Protein AF-A0A6C0ERZ0-F1 (afdb_monomer)

Solvent-accessible surface area (backbone atoms only — not comparable to full-atom values): 8582 Å² total; per-residue (Å²): 140,77,64,60,69,43,41,38,34,41,95,87,63,30,34,38,31,34,22,93,88,66,58,70,47,78,29,76,46,73,63,61,46,50,55,55,34,60,78,67,70,43,79,90,68,78,73,42,75,64,72,83,89,56,90,92,65,79,72,69,77,78,82,60,76,79,86,68,67,95,48,60,69,66,48,34,36,66,30,88,88,36,96,61,42,65,53,68,68,52,48,55,48,38,58,76,70,55,73,68,75,82,81,75,77,71,88,79,70,80,78,76,75,82,74,80,80,80,79,77,85,73,83,92,79,85,82,134

Nearest PDB structures (foldseek):
  4q0f-assembly1_C-2  TM=5.357E-01  e=1.072E-01  Thermotoga maritima MSB8
  4fk1-assembly1_B  TM=8.899E-01  e=5.602E-01  Bacillus anthracis str. 'Ames Ancestor'
  4io7-assembly1_A  TM=3.692E-01  e=3.119E+00  Adineta vaga

Foldseek 3Di:
DDAFAAWEADPLRWIWTAHPVGDIDIHNDVVVVVVVCVVVVHDDYDYHYDDPPDVPPPPPPPVDDPDDDPDPVVCLCCDPPHPNDPDDVVVVVCVVVPVDDDPDPDPPDPDDDDDDDPPPPDDPDDDD

Organism: NCBI:txid1070528

Mean predicted aligned error: 18.32 Å

Sequence (128 aa):
MACLDELNQQPNKTWVGTSKSGEKRTFETLGQYNEYTEALGCPPIRPAPFVPKNPGKNTIPTGFLEFKPRDAETQAKFDALSETWEGPEASEAAVKQGLFKEDSADPATREKKPQPIKESFTNLCSIQ

Structure (mmCIF, N/CA/C/O backbone):
data_AF-A0A6C0ERZ0-F1
#
_entry.id   AF-A0A6C0ERZ0-F1
#
loop_
_atom_site.group_PDB
_atom_site.id
_atom_site.type_symbol
_atom_site.label_atom_id
_atom_site.label_alt_id
_atom_site.label_comp_id
_atom_site.label_asym_id
_atom_site.label_entity_id
_atom_site.label_seq_id
_atom_site.pdbx_PDB_ins_code
_atom_site.Cartn_x
_atom_site.Cartn_y
_atom_site.Cartn_z
_atom_site.occupancy
_atom_site.B_iso_or_equiv
_atom_site.auth_seq_id
_atom_site.auth_comp_id
_atom_site.auth_asym_id
_atom_site.auth_atom_id
_atom_site.pdbx_PDB_model_num
ATOM 1 N N . MET A 1 1 ? 30.451 -2.365 -10.865 1.00 68.94 1 MET A N 1
ATOM 2 C CA . MET A 1 1 ? 29.123 -2.642 -11.448 1.00 68.94 1 MET A CA 1
ATOM 3 C C . MET A 1 1 ? 28.544 -3.786 -10.649 1.00 68.94 1 MET A C 1
ATOM 5 O O . MET A 1 1 ? 29.157 -4.844 -10.639 1.00 68.94 1 MET A O 1
ATOM 9 N N . ALA A 1 2 ? 27.483 -3.535 -9.890 1.00 83.31 2 ALA A N 1
ATOM 10 C CA . ALA A 1 2 ? 26.882 -4.528 -9.007 1.00 83.31 2 ALA A CA 1
ATOM 11 C C . ALA A 1 2 ? 25.551 -5.019 -9.581 1.00 83.31 2 ALA A C 1
ATOM 13 O O . ALA A 1 2 ? 24.845 -4.263 -10.247 1.00 83.31 2 ALA A O 1
ATOM 14 N N . CYS A 1 3 ? 25.191 -6.269 -9.284 1.00 89.25 3 CYS A N 1
ATOM 15 C CA . CYS A 1 3 ? 23.823 -6.710 -9.508 1.00 89.25 3 CYS A CA 1
ATOM 16 C C . CYS A 1 3 ? 22.871 -5.846 -8.682 1.00 89.25 3 CYS A C 1
ATOM 18 O O . CYS A 1 3 ? 23.142 -5.505 -7.529 1.00 89.25 3 CYS A O 1
ATOM 20 N N . LEU A 1 4 ? 21.762 -5.479 -9.308 1.00 91.75 4 LEU A N 1
ATOM 21 C CA . LEU A 1 4 ? 20.669 -4.796 -8.640 1.00 91.75 4 LEU A CA 1
ATOM 22 C C . LEU A 1 4 ? 19.818 -5.854 -7.931 1.00 91.75 4 LEU A C 1
ATOM 24 O O . LEU A 1 4 ? 19.755 -7.000 -8.375 1.00 91.75 4 LEU A O 1
ATOM 28 N N . ASP A 1 5 ? 19.170 -5.471 -6.840 1.00 90.94 5 ASP A N 1
ATOM 29 C CA . ASP A 1 5 ? 18.261 -6.337 -6.083 1.00 90.94 5 ASP A CA 1
ATOM 30 C C . ASP A 1 5 ? 16.809 -5.853 -6.205 1.00 90.94 5 ASP A C 1
ATOM 32 O O . ASP A 1 5 ? 15.877 -6.656 -6.196 1.00 90.94 5 ASP A O 1
ATOM 36 N N . GLU A 1 6 ? 16.614 -4.547 -6.397 1.00 92.25 6 GLU A N 1
ATOM 37 C CA . GLU A 1 6 ? 15.305 -3.922 -6.568 1.00 92.25 6 GLU A CA 1
ATOM 38 C C . GLU A 1 6 ? 15.271 -3.072 -7.833 1.00 92.25 6 GLU A C 1
ATOM 40 O O . GLU A 1 6 ? 16.257 -2.412 -8.165 1.00 92.25 6 GLU A O 1
ATOM 45 N N . LEU A 1 7 ? 14.121 -3.049 -8.510 1.00 93.94 7 LEU A N 1
ATOM 46 C CA . LEU A 1 7 ? 13.875 -2.216 -9.683 1.00 93.94 7 LEU A CA 1
ATOM 47 C C . LEU A 1 7 ? 12.491 -1.568 -9.573 1.00 93.94 7 LEU A C 1
ATOM 49 O O . LEU A 1 7 ? 11.473 -2.234 -9.755 1.00 93.94 7 LEU A O 1
ATOM 53 N N . ASN A 1 8 ? 12.463 -0.266 -9.293 1.00 93.75 8 ASN A N 1
ATOM 54 C CA . ASN A 1 8 ? 11.238 0.496 -9.051 1.00 93.75 8 ASN A CA 1
ATOM 55 C C . ASN A 1 8 ? 11.029 1.548 -10.142 1.00 93.75 8 ASN A C 1
ATOM 57 O O . ASN A 1 8 ? 11.952 2.293 -10.474 1.00 93.75 8 ASN A O 1
ATOM 61 N N . GLN A 1 9 ? 9.817 1.651 -10.681 1.00 94.12 9 GLN A N 1
ATOM 62 C CA . GLN A 1 9 ? 9.476 2.714 -11.620 1.00 94.12 9 GLN A CA 1
ATOM 63 C C . GLN A 1 9 ? 9.122 4.005 -10.873 1.00 94.12 9 GLN A C 1
ATOM 65 O O . GLN A 1 9 ? 8.358 4.011 -9.907 1.00 94.12 9 GLN A O 1
ATOM 70 N N . GLN A 1 10 ? 9.661 5.119 -11.349 1.00 91.81 10 GLN A N 1
ATOM 71 C CA . GLN A 1 10 ? 9.351 6.460 -10.877 1.00 91.81 10 GLN A CA 1
ATOM 72 C C . GLN A 1 10 ? 8.107 7.045 -11.576 1.00 91.81 10 GLN A C 1
ATOM 74 O O . GLN A 1 10 ? 7.729 6.594 -12.661 1.00 91.81 10 GLN A O 1
ATOM 79 N N . PRO A 1 11 ? 7.503 8.119 -11.025 1.00 88.94 11 PRO A N 1
ATOM 80 C CA . PRO A 1 11 ? 6.366 8.805 -11.650 1.00 88.94 11 PRO A CA 1
ATOM 81 C C . PRO A 1 11 ? 6.630 9.288 -13.086 1.00 88.94 11 PRO A C 1
ATOM 83 O O . PRO A 1 11 ? 5.718 9.351 -13.905 1.00 88.94 11 PRO A O 1
ATOM 86 N N . ASN A 1 12 ? 7.887 9.602 -13.413 1.00 91.38 12 ASN A N 1
ATOM 87 C CA . ASN A 1 12 ? 8.333 10.031 -14.743 1.00 91.38 12 ASN A CA 1
ATOM 88 C C . ASN A 1 12 ? 8.570 8.860 -15.723 1.00 91.38 12 ASN A C 1
ATOM 90 O O . ASN A 1 12 ? 9.160 9.068 -16.780 1.00 91.38 12 ASN A O 1
ATOM 94 N N . LYS A 1 13 ? 8.139 7.639 -15.372 1.00 88.38 13 LYS A N 1
ATOM 95 C CA . LYS A 1 13 ? 8.311 6.384 -16.128 1.00 88.38 13 LYS A CA 1
ATOM 96 C C . LYS A 1 13 ? 9.744 5.853 -16.231 1.00 88.38 13 LYS A C 1
ATOM 98 O O . LYS A 1 13 ? 9.924 4.791 -16.822 1.00 88.38 13 LYS A O 1
ATOM 103 N N . THR A 1 14 ? 10.727 6.522 -15.630 1.00 94.69 14 THR A N 1
ATOM 104 C CA . THR A 1 14 ? 12.091 5.984 -15.519 1.00 94.69 14 THR A CA 1
ATOM 105 C C . THR A 1 14 ? 12.151 4.872 -14.478 1.00 94.69 14 THR A C 1
ATOM 107 O O . THR A 1 14 ? 11.335 4.818 -13.558 1.00 94.69 14 THR A O 1
ATOM 110 N N . TRP A 1 15 ? 13.123 3.983 -14.612 1.00 93.75 15 TRP A N 1
ATOM 111 C CA . TRP A 1 15 ? 13.349 2.862 -13.713 1.00 93.75 15 TRP A CA 1
ATOM 112 C C . TRP A 1 15 ? 14.574 3.118 -12.849 1.00 93.75 15 TRP A C 1
ATOM 114 O O . TRP A 1 15 ? 15.611 3.543 -13.347 1.00 93.75 15 TRP A O 1
ATOM 124 N N . VAL A 1 16 ? 14.470 2.845 -11.553 1.00 95.31 16 VAL A N 1
ATOM 125 C CA . VAL A 1 16 ? 15.574 2.968 -10.601 1.00 95.31 16 VAL A CA 1
ATOM 126 C C . VAL A 1 16 ? 15.887 1.604 -10.031 1.00 95.31 16 VAL A C 1
ATOM 128 O O . VAL A 1 16 ? 15.085 1.020 -9.303 1.00 95.31 16 VAL A O 1
ATOM 131 N N . GLY A 1 17 ? 17.074 1.123 -10.365 1.00 93.44 17 GLY A N 1
ATOM 132 C CA . GLY A 1 17 ? 17.690 -0.030 -9.750 1.00 93.44 17 GLY A CA 1
ATOM 133 C C . GLY A 1 17 ? 18.383 0.346 -8.448 1.00 93.44 17 GLY A C 1
ATOM 134 O O . GLY A 1 17 ? 19.094 1.351 -8.421 1.00 93.44 17 GLY A O 1
ATOM 135 N N . THR A 1 18 ? 18.242 -0.469 -7.406 1.00 93.56 18 THR A N 1
ATOM 136 C CA . THR A 1 18 ? 19.043 -0.362 -6.175 1.00 93.56 18 THR A CA 1
ATOM 137 C C . THR A 1 18 ? 19.708 -1.701 -5.878 1.00 93.56 18 THR A C 1
ATOM 139 O O . THR A 1 18 ? 19.075 -2.750 -5.987 1.00 93.56 18 THR A O 1
ATOM 142 N N . SER A 1 19 ? 20.991 -1.670 -5.530 1.00 92.00 19 SER A N 1
ATOM 143 C CA . SER A 1 19 ? 21.758 -2.839 -5.074 1.00 92.00 19 SER A CA 1
ATOM 144 C C . SER A 1 19 ? 21.805 -2.924 -3.546 1.00 92.00 19 SER A C 1
ATOM 146 O O . SER A 1 19 ? 21.638 -1.915 -2.857 1.00 92.00 19 SER A O 1
ATOM 148 N N . LYS A 1 20 ? 22.131 -4.101 -3.002 1.00 87.38 20 LYS A N 1
ATOM 149 C CA . LYS A 1 20 ? 22.409 -4.319 -1.567 1.00 87.38 20 LYS A CA 1
ATOM 150 C C . LYS A 1 20 ? 23.449 -3.374 -0.964 1.00 87.38 20 LYS A C 1
ATOM 152 O O . LYS A 1 20 ? 23.373 -3.072 0.222 1.00 87.38 20 LYS A O 1
ATOM 157 N N . SER A 1 21 ? 24.422 -2.918 -1.752 1.00 87.12 21 SER A N 1
ATOM 158 C CA . SER A 1 21 ? 25.441 -1.958 -1.307 1.00 87.12 21 SER A CA 1
ATOM 159 C C . SER A 1 21 ? 24.948 -0.507 -1.312 1.00 87.12 21 SER A C 1
ATOM 161 O O . SER A 1 21 ? 25.674 0.386 -0.880 1.00 87.12 21 SER A O 1
ATOM 163 N N . GLY A 1 22 ? 23.732 -0.258 -1.803 1.00 87.2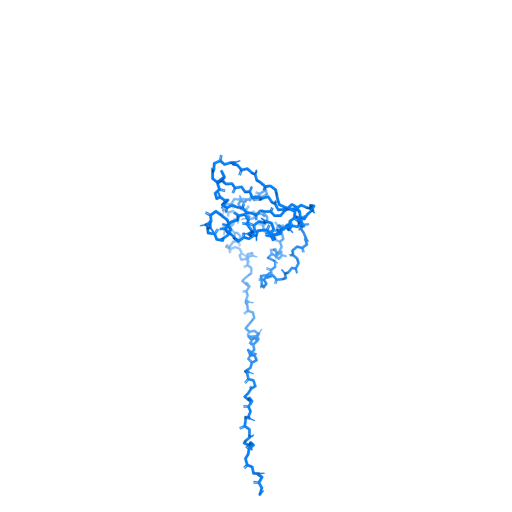5 22 GLY A N 1
ATOM 164 C CA . GLY A 1 22 ? 23.149 1.073 -1.932 1.00 87.25 22 GLY A CA 1
ATOM 165 C C . GLY A 1 22 ? 23.512 1.804 -3.229 1.00 87.25 22 GLY A C 1
ATOM 166 O O . GLY A 1 22 ? 23.094 2.950 -3.395 1.00 87.25 22 GLY A O 1
ATOM 167 N N . GLU A 1 23 ? 24.240 1.179 -4.169 1.00 89.31 23 GLU A N 1
ATOM 168 C CA . GLU A 1 23 ? 24.445 1.750 -5.513 1.00 89.31 23 GLU A CA 1
ATOM 169 C C . GLU A 1 23 ? 23.088 1.829 -6.223 1.00 89.31 23 GLU A C 1
ATOM 171 O O . GLU A 1 23 ? 22.372 0.825 -6.316 1.00 89.31 23 GLU A O 1
ATOM 176 N N . LYS A 1 24 ? 22.747 3.025 -6.715 1.00 92.88 24 LYS A N 1
ATOM 177 C CA . LYS A 1 24 ? 21.523 3.296 -7.471 1.00 92.88 24 LYS A CA 1
ATOM 178 C C . LYS A 1 24 ? 21.856 3.552 -8.931 1.00 92.88 24 LYS A C 1
ATOM 180 O O . LYS A 1 24 ? 22.805 4.277 -9.229 1.00 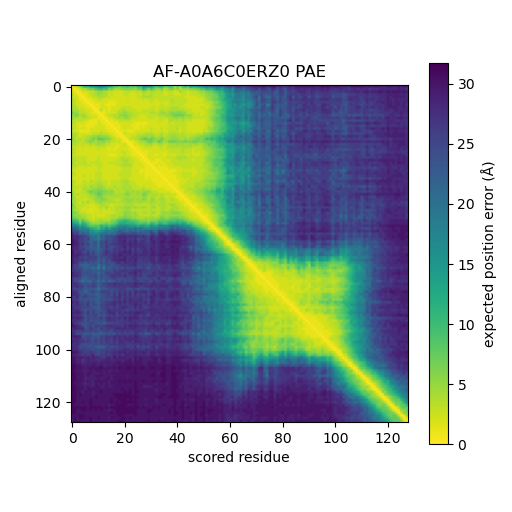92.88 24 LYS A O 1
ATOM 185 N N . ARG A 1 25 ? 21.048 3.008 -9.838 1.00 91.31 25 ARG A N 1
ATOM 186 C CA . ARG A 1 25 ? 21.156 3.261 -11.281 1.00 91.31 25 ARG A CA 1
ATOM 187 C C . ARG A 1 25 ? 19.802 3.573 -11.881 1.00 91.31 25 ARG A C 1
ATOM 189 O O . ARG A 1 25 ? 18.809 2.952 -11.524 1.00 91.31 25 ARG A O 1
ATOM 196 N N . THR A 1 26 ? 19.778 4.532 -12.792 1.00 93.75 26 THR A N 1
ATOM 197 C CA . THR A 1 26 ? 18.575 4.952 -13.507 1.00 93.75 26 THR A CA 1
ATOM 198 C C . THR A 1 26 ? 18.603 4.420 -14.930 1.00 93.75 26 THR A C 1
ATOM 200 O O . THR A 1 26 ? 19.617 4.557 -15.610 1.00 93.75 26 THR A O 1
ATOM 203 N N . PHE A 1 27 ? 17.481 3.877 -15.385 1.00 94.00 27 PHE A N 1
ATOM 204 C CA . PHE A 1 27 ? 17.264 3.413 -16.750 1.00 94.00 27 PHE A CA 1
ATOM 205 C C . PHE A 1 27 ? 16.032 4.118 -17.316 1.00 94.00 27 PHE A C 1
ATOM 207 O O . PHE A 1 27 ? 15.021 4.273 -16.628 1.00 94.00 27 PHE A O 1
ATOM 214 N N . GLU A 1 28 ? 16.089 4.553 -18.568 1.00 93.62 28 GLU A N 1
ATOM 215 C CA . GLU A 1 28 ? 14.951 5.207 -19.223 1.00 93.62 28 GLU A CA 1
ATOM 216 C C . GLU A 1 28 ? 13.882 4.188 -19.617 1.00 93.62 28 GLU A C 1
ATOM 218 O O . GLU A 1 28 ? 12.685 4.464 -19.556 1.00 93.62 28 GLU A O 1
ATOM 223 N N . THR A 1 29 ? 14.317 2.984 -19.991 1.00 92.94 29 THR A N 1
ATOM 224 C CA . THR A 1 29 ? 13.447 1.893 -20.429 1.00 92.94 29 THR A CA 1
ATOM 225 C C . THR A 1 29 ? 13.819 0.585 -19.741 1.00 92.94 29 THR A C 1
ATOM 227 O O . THR A 1 29 ? 14.938 0.405 -19.262 1.00 92.94 29 THR A O 1
ATOM 230 N N . LEU A 1 30 ? 12.879 -0.363 -19.725 1.00 90.56 30 LEU A N 1
ATOM 231 C CA . LEU A 1 30 ? 13.133 -1.710 -19.213 1.00 90.56 30 LEU A CA 1
ATOM 232 C C . LEU A 1 30 ? 14.174 -2.463 -20.068 1.00 90.56 30 LEU A C 1
ATOM 234 O O . LEU A 1 30 ? 14.905 -3.294 -19.544 1.00 90.56 30 LEU A O 1
ATOM 238 N N . GLY A 1 31 ? 14.279 -2.139 -21.364 1.00 91.56 31 GLY A N 1
ATOM 239 C CA . GLY A 1 31 ? 15.274 -2.727 -22.267 1.00 91.56 31 GLY A CA 1
ATOM 240 C C . GLY A 1 31 ? 16.709 -2.425 -21.832 1.00 91.56 31 GLY A C 1
ATOM 241 O O . GLY A 1 31 ? 17.505 -3.345 -21.697 1.00 91.56 31 GLY A O 1
ATOM 242 N N . GLN A 1 32 ? 16.997 -1.166 -21.483 1.00 92.62 32 GLN A N 1
ATOM 243 C CA . GLN A 1 32 ? 18.315 -0.761 -20.969 1.00 92.62 32 GLN A CA 1
ATOM 244 C C . GLN A 1 32 ? 18.690 -1.495 -19.669 1.00 92.62 32 GLN A C 1
ATOM 246 O O . GLN A 1 32 ? 19.856 -1.807 -19.438 1.00 92.62 32 GLN A O 1
ATOM 251 N N . TYR A 1 33 ? 17.705 -1.779 -18.810 1.00 91.25 33 TYR A N 1
ATOM 252 C CA . TYR A 1 33 ? 17.925 -2.587 -17.610 1.00 91.25 33 TYR A CA 1
ATOM 253 C C . TYR A 1 33 ? 18.245 -4.049 -17.956 1.00 91.25 33 TYR A C 1
ATOM 255 O O . TYR A 1 33 ? 19.159 -4.618 -17.363 1.00 91.25 33 TYR A O 1
ATOM 263 N N . ASN A 1 34 ? 17.530 -4.643 -18.916 1.00 91.88 34 ASN A N 1
ATOM 264 C CA . ASN A 1 34 ? 17.756 -6.029 -19.332 1.00 91.88 34 ASN A CA 1
ATOM 265 C C . ASN A 1 34 ? 19.150 -6.221 -19.944 1.00 91.88 34 ASN A C 1
ATOM 267 O O . ASN A 1 34 ? 19.845 -7.165 -19.587 1.00 91.88 34 ASN A O 1
ATOM 271 N N . GLU A 1 35 ? 19.594 -5.297 -20.798 1.00 92.75 35 GLU A N 1
ATOM 272 C CA . GLU A 1 35 ? 20.952 -5.318 -21.360 1.00 92.75 35 GLU A CA 1
ATOM 273 C C . GLU A 1 35 ? 22.018 -5.230 -20.256 1.00 92.75 35 GLU A C 1
ATOM 275 O O . GLU A 1 35 ? 23.022 -5.943 -20.278 1.00 92.75 35 GLU A O 1
ATOM 280 N N . TYR A 1 36 ? 21.784 -4.380 -19.250 1.00 90.81 36 TYR A N 1
ATOM 281 C CA . TYR A 1 36 ? 22.681 -4.226 -18.107 1.00 90.81 36 TYR A CA 1
ATOM 282 C C . TYR A 1 36 ? 22.781 -5.500 -17.257 1.00 90.81 36 TYR A C 1
ATOM 284 O O . TYR A 1 36 ? 23.877 -5.870 -16.831 1.00 90.81 36 TYR A O 1
ATOM 292 N N . THR A 1 37 ? 21.659 -6.172 -16.988 1.00 90.75 37 THR A N 1
ATOM 293 C CA . THR A 1 37 ? 21.658 -7.402 -16.184 1.00 90.75 37 THR A CA 1
ATOM 294 C C . TH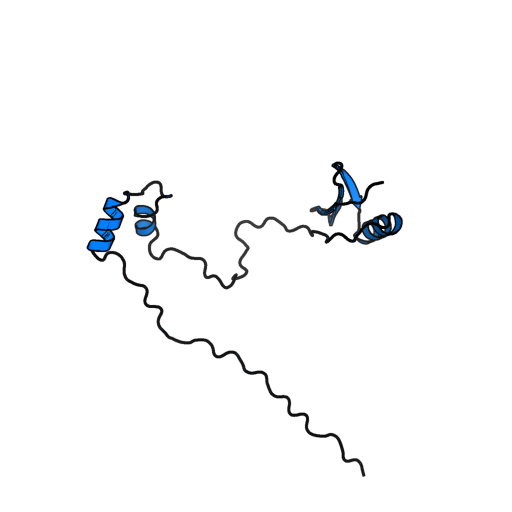R A 1 37 ? 22.197 -8.601 -16.947 1.00 90.75 37 THR A C 1
ATOM 296 O O . THR A 1 37 ? 22.914 -9.404 -16.346 1.00 90.75 37 THR A O 1
ATOM 299 N N . GLU A 1 38 ? 21.931 -8.691 -18.251 1.00 90.69 38 GLU A N 1
ATOM 300 C CA . GLU A 1 38 ? 22.481 -9.722 -19.133 1.00 90.69 38 GLU A CA 1
ATOM 301 C C . GLU A 1 38 ? 24.007 -9.611 -19.234 1.00 90.69 38 GLU A C 1
ATOM 303 O O . GLU A 1 38 ? 24.709 -10.601 -19.031 1.00 90.69 38 GLU A O 1
ATOM 308 N N . ALA A 1 39 ? 24.538 -8.396 -19.420 1.00 90.62 39 ALA A N 1
ATOM 309 C CA . ALA A 1 39 ? 25.981 -8.155 -19.471 1.00 90.62 39 ALA A CA 1
ATOM 310 C C . ALA A 1 39 ? 26.717 -8.544 -18.174 1.00 90.62 39 ALA A C 1
ATOM 312 O O . ALA A 1 39 ? 27.903 -8.875 -18.206 1.00 90.62 39 ALA A O 1
ATOM 313 N N . LEU A 1 40 ? 26.030 -8.499 -17.030 1.00 90.00 40 LEU A N 1
ATOM 314 C CA . LEU A 1 40 ? 26.584 -8.864 -15.724 1.00 90.00 40 LEU A CA 1
ATOM 315 C C . LEU A 1 40 ? 26.269 -10.308 -15.305 1.00 90.00 40 LEU A C 1
ATOM 317 O O . LEU A 1 40 ? 26.791 -10.760 -14.285 1.00 90.00 40 LEU A O 1
ATOM 321 N N . GLY A 1 41 ? 25.422 -11.027 -16.050 1.00 90.56 41 GLY A N 1
ATOM 322 C CA . GLY A 1 41 ? 24.953 -12.365 -15.677 1.00 90.56 41 GLY A CA 1
ATOM 323 C C . GLY A 1 41 ? 24.128 -12.384 -14.384 1.00 90.56 41 GLY A C 1
ATOM 324 O O . GLY A 1 41 ? 24.156 -13.367 -13.642 1.00 90.56 41 GLY A O 1
ATOM 325 N N . CYS A 1 42 ? 23.433 -11.289 -14.073 1.00 88.44 42 CYS A N 1
ATOM 326 C CA . CYS A 1 42 ? 22.648 -11.165 -12.847 1.00 88.44 42 CYS A CA 1
ATOM 327 C C . CYS A 1 42 ? 21.296 -11.891 -12.962 1.00 88.44 42 CYS A C 1
ATOM 329 O O . CYS A 1 42 ? 20.724 -11.969 -14.052 1.00 88.44 42 CYS A O 1
ATOM 331 N N . PRO A 1 43 ? 20.732 -12.384 -11.844 1.00 86.69 43 PRO A N 1
ATOM 332 C CA . PRO A 1 43 ? 19.398 -12.969 -11.854 1.00 86.69 43 PRO A CA 1
ATOM 333 C C . PRO A 1 43 ? 18.335 -11.922 -12.238 1.00 86.69 43 PRO A C 1
ATOM 335 O O . PRO A 1 43 ? 18.472 -10.746 -11.884 1.00 86.69 43 PRO A O 1
ATOM 338 N N . PRO A 1 44 ? 17.250 -12.331 -12.922 1.00 85.56 44 PRO A N 1
ATOM 339 C CA . PRO A 1 44 ? 16.170 -11.420 -13.271 1.00 85.56 44 PRO A CA 1
ATOM 340 C C . PRO A 1 44 ? 15.434 -10.947 -12.012 1.00 85.56 44 PRO A C 1
ATOM 342 O O . PRO A 1 44 ? 15.044 -11.749 -11.160 1.00 85.56 44 PRO A O 1
ATOM 345 N N . ILE A 1 45 ? 15.201 -9.638 -11.912 1.00 89.38 45 ILE A N 1
ATOM 346 C CA . ILE A 1 45 ? 14.406 -9.024 -10.842 1.00 89.38 45 ILE A CA 1
ATOM 347 C C . ILE A 1 45 ? 12.995 -8.788 -11.370 1.00 89.38 45 ILE A C 1
ATOM 349 O O . ILE A 1 45 ? 12.801 -8.459 -12.540 1.00 89.38 45 ILE A O 1
ATOM 353 N N . ARG A 1 46 ? 11.990 -8.917 -10.501 1.00 87.56 46 ARG A N 1
ATOM 354 C CA . ARG A 1 46 ? 10.623 -8.517 -10.843 1.00 87.56 46 ARG A CA 1
ATOM 355 C C . ARG A 1 46 ? 10.508 -6.986 -10.791 1.00 87.56 46 ARG A C 1
ATOM 357 O O . ARG A 1 46 ? 10.651 -6.437 -9.699 1.00 87.56 46 ARG A O 1
ATOM 364 N N . PRO A 1 47 ? 10.247 -6.295 -11.917 1.00 90.38 47 PRO A N 1
ATOM 365 C CA . PRO A 1 47 ? 10.059 -4.849 -11.915 1.00 90.38 47 PRO A CA 1
ATOM 366 C C . PRO A 1 47 ? 8.810 -4.464 -11.115 1.00 90.38 47 PRO A C 1
ATOM 368 O O . PRO A 1 47 ? 7.742 -5.050 -11.307 1.00 90.38 47 PRO A O 1
ATOM 371 N N . ALA A 1 48 ? 8.927 -3.451 -10.260 1.00 90.50 48 ALA A N 1
ATOM 372 C CA . ALA A 1 48 ? 7.805 -2.857 -9.545 1.00 90.50 48 ALA A CA 1
ATOM 373 C C . ALA A 1 48 ? 7.332 -1.592 -10.289 1.00 90.50 48 ALA A C 1
ATOM 375 O O . ALA A 1 48 ? 8.019 -0.564 -10.250 1.00 90.50 48 ALA A O 1
ATOM 376 N N . PRO A 1 49 ? 6.195 -1.644 -11.010 1.00 87.88 49 PRO A N 1
ATOM 377 C CA . PRO A 1 49 ? 5.668 -0.482 -11.713 1.00 87.88 49 PRO A CA 1
ATOM 378 C C . PRO A 1 49 ? 5.195 0.587 -10.728 1.00 87.88 49 PRO A C 1
ATOM 380 O O . PRO A 1 49 ? 4.836 0.300 -9.583 1.00 87.88 49 PRO A O 1
ATOM 383 N N . PHE A 1 50 ? 5.153 1.832 -11.194 1.00 87.94 50 PHE A N 1
ATOM 384 C CA . PHE A 1 50 ? 4.690 2.935 -10.372 1.00 87.94 50 PHE A CA 1
ATOM 385 C C . PHE A 1 50 ? 3.179 2.806 -10.186 1.00 87.94 50 PHE A C 1
ATOM 387 O O . PHE A 1 50 ? 2.417 2.872 -11.153 1.00 87.94 50 PHE A O 1
ATOM 394 N N . VAL A 1 51 ? 2.743 2.656 -8.938 1.00 81.50 51 VAL A N 1
ATOM 395 C CA . VAL A 1 51 ? 1.326 2.685 -8.577 1.00 81.50 51 VAL A CA 1
ATOM 396 C C . VAL A 1 51 ? 1.040 4.032 -7.914 1.00 81.50 51 VAL A C 1
ATOM 398 O O . VAL A 1 51 ? 1.597 4.309 -6.848 1.00 81.50 51 VAL A O 1
ATOM 401 N N . PRO A 1 52 ? 0.193 4.894 -8.508 1.00 76.94 52 PRO A N 1
ATOM 402 C CA . PRO A 1 52 ? -0.177 6.146 -7.868 1.00 76.94 52 PRO A CA 1
ATOM 403 C C . PRO A 1 52 ? -0.885 5.850 -6.543 1.00 76.94 52 PRO A C 1
ATOM 405 O O . PRO A 1 52 ? -1.810 5.037 -6.479 1.00 76.94 52 PRO A O 1
ATOM 408 N N . LYS A 1 53 ? -0.459 6.524 -5.471 1.00 71.69 53 LYS A N 1
ATOM 409 C CA . LYS A 1 53 ? -1.117 6.432 -4.166 1.00 71.69 53 LYS A CA 1
ATOM 410 C C . LYS A 1 53 ? -2.508 7.060 -4.284 1.00 71.69 53 LYS A C 1
ATOM 412 O O . LYS A 1 53 ? -2.635 8.279 -4.284 1.00 71.69 53 LYS A O 1
ATOM 417 N N . ASN A 1 54 ? -3.536 6.222 -4.372 1.00 67.06 54 ASN A N 1
ATOM 418 C CA . ASN A 1 54 ? -4.938 6.628 -4.420 1.00 67.06 54 ASN A CA 1
ATOM 419 C C . ASN A 1 54 ? -5.618 6.336 -3.069 1.00 67.06 54 ASN A C 1
ATOM 421 O O . ASN A 1 54 ? -6.300 5.314 -2.943 1.00 67.06 54 ASN A O 1
ATOM 425 N N . PRO A 1 55 ? -5.443 7.184 -2.036 1.00 55.22 55 PRO A N 1
ATOM 426 C CA . PRO A 1 55 ? -6.189 7.015 -0.795 1.00 55.22 55 PRO A CA 1
ATOM 427 C C . PRO A 1 55 ? -7.693 7.138 -1.103 1.00 55.22 55 PRO A C 1
ATOM 429 O O . PRO A 1 55 ? -8.139 8.152 -1.631 1.00 55.22 55 PRO A O 1
ATOM 432 N N . GLY A 1 56 ? -8.462 6.077 -0.840 1.00 56.09 56 GLY A N 1
ATOM 433 C CA . GLY A 1 56 ? -9.928 6.068 -0.973 1.00 56.09 56 GLY A CA 1
ATOM 434 C C . GLY A 1 56 ? -10.515 5.654 -2.331 1.00 56.09 56 GLY A C 1
ATOM 435 O O . GLY A 1 56 ? -11.732 5.679 -2.475 1.00 56.09 56 GLY A O 1
ATOM 436 N N . LYS A 1 57 ? -9.707 5.253 -3.327 1.00 54.00 57 LYS A N 1
ATOM 437 C CA . LYS A 1 57 ? -10.216 4.743 -4.627 1.00 54.00 57 LYS A CA 1
ATOM 438 C C . LYS A 1 57 ? -9.866 3.283 -4.929 1.00 54.00 57 LYS A C 1
ATOM 440 O O . LYS A 1 57 ? -10.064 2.839 -6.059 1.00 54.00 57 LYS A O 1
ATOM 445 N N . ASN A 1 58 ? -9.415 2.516 -3.936 1.00 53.22 58 ASN A N 1
ATOM 446 C CA . ASN A 1 58 ? -9.397 1.052 -4.018 1.00 53.22 58 ASN A CA 1
ATOM 447 C C . ASN A 1 58 ? -10.839 0.533 -3.920 1.00 53.22 58 ASN A C 1
ATOM 449 O O . ASN A 1 58 ? -11.249 -0.034 -2.922 1.00 53.22 58 ASN A O 1
ATOM 453 N N . THR A 1 59 ? -11.613 0.796 -4.969 1.00 52.56 59 THR A N 1
ATOM 454 C CA . THR A 1 59 ? -13.007 0.377 -5.152 1.00 52.56 59 THR A CA 1
ATOM 455 C C . THR A 1 59 ? -13.101 -0.975 -5.844 1.00 52.56 59 THR A C 1
ATOM 457 O O . THR A 1 59 ? -14.191 -1.367 -6.242 1.00 52.56 59 THR A O 1
ATOM 460 N N . ILE A 1 60 ? -11.982 -1.696 -6.012 1.00 56.47 60 ILE A N 1
ATOM 461 C CA . ILE A 1 60 ? -12.049 -3.106 -6.390 1.00 56.47 60 ILE A CA 1
ATOM 462 C C . ILE A 1 60 ? -12.784 -3.778 -5.229 1.00 56.47 60 ILE A C 1
ATOM 464 O O . ILE A 1 60 ? -12.212 -3.812 -4.137 1.00 56.47 60 ILE A O 1
ATOM 468 N N . PRO A 1 61 ? -14.026 -4.268 -5.409 1.00 56.28 61 PRO A N 1
ATOM 469 C CA . PRO A 1 61 ? -14.674 -5.029 -4.361 1.00 56.28 61 PRO A CA 1
ATOM 470 C C . PRO A 1 61 ? -13.777 -6.238 -4.127 1.00 56.28 61 PRO A C 1
ATOM 472 O O . PRO A 1 61 ? -13.664 -7.116 -4.979 1.00 56.28 61 PRO A O 1
ATOM 475 N N . THR A 1 62 ? -13.081 -6.271 -2.996 1.00 58.59 62 THR A N 1
ATOM 476 C CA . THR A 1 62 ? -12.110 -7.321 -2.657 1.00 58.59 62 THR A CA 1
ATOM 477 C C . THR A 1 62 ? -12.793 -8.673 -2.407 1.00 58.59 62 THR A C 1
ATOM 479 O O . THR A 1 62 ? -12.173 -9.594 -1.891 1.00 58.59 62 THR A O 1
ATOM 482 N N . GLY A 1 63 ? -14.091 -8.793 -2.712 1.00 56.88 63 GLY A N 1
ATOM 483 C CA . GLY A 1 63 ? -14.974 -9.854 -2.238 1.00 56.88 63 GLY A CA 1
ATOM 484 C C . GLY A 1 63 ? -15.299 -9.736 -0.746 1.00 56.88 63 GLY A C 1
ATOM 485 O O . GLY A 1 63 ? -16.268 -10.334 -0.291 1.00 56.88 63 GLY A O 1
ATOM 486 N N . PHE A 1 64 ? -14.547 -8.930 0.006 1.00 59.25 64 PHE A N 1
ATOM 487 C CA . PHE A 1 64 ? -14.889 -8.542 1.361 1.00 59.25 64 PHE A CA 1
ATOM 488 C C . PHE A 1 64 ? -15.793 -7.319 1.273 1.00 59.25 64 PHE A C 1
ATOM 490 O O . PHE A 1 64 ? -15.372 -6.246 0.842 1.00 59.25 64 PHE A O 1
ATOM 497 N N . LEU A 1 65 ? -17.058 -7.496 1.655 1.00 60.91 65 LEU A N 1
ATOM 498 C CA . LEU A 1 65 ? -17.911 -6.368 2.002 1.00 60.91 65 LEU A CA 1
ATOM 499 C C . LEU A 1 65 ? -17.153 -5.557 3.056 1.00 60.91 65 LEU A C 1
ATOM 501 O O . LEU A 1 65 ? -16.741 -6.109 4.075 1.00 60.91 65 LEU A O 1
ATOM 505 N N . GLU A 1 66 ? -16.907 -4.277 2.786 1.00 62.72 66 GLU A N 1
ATOM 506 C CA . GLU A 1 66 ? -16.334 -3.380 3.784 1.00 62.72 66 GLU A CA 1
ATOM 507 C C . GLU A 1 66 ? -17.223 -3.449 5.029 1.00 62.72 66 GLU A C 1
ATOM 509 O O . GLU A 1 66 ? -18.408 -3.108 4.969 1.00 62.72 66 GLU A O 1
ATOM 514 N N . PHE A 1 67 ? -16.675 -3.953 6.138 1.00 63.62 67 PHE A N 1
ATOM 515 C CA . PHE A 1 67 ? -17.402 -4.107 7.392 1.00 63.62 67 PHE A CA 1
ATOM 516 C C . PHE A 1 67 ? -17.718 -2.722 7.951 1.00 63.62 67 PHE A C 1
ATOM 518 O O . PHE A 1 67 ? -16.943 -2.138 8.707 1.00 63.62 67 PHE A O 1
ATOM 525 N N . LYS A 1 68 ? -18.862 -2.170 7.554 1.00 70.38 68 LYS A N 1
ATOM 526 C CA . LYS A 1 68 ? -19.451 -1.024 8.233 1.00 70.38 68 LYS A CA 1
ATOM 527 C C . LYS A 1 68 ? -20.212 -1.555 9.445 1.00 70.38 68 LYS A C 1
ATOM 529 O O . LYS A 1 68 ? -21.064 -2.429 9.262 1.00 70.38 68 LYS A O 1
ATOM 534 N N . PRO A 1 69 ? -19.918 -1.073 10.665 1.00 71.19 69 PRO A N 1
ATOM 535 C CA . PRO A 1 69 ? -20.700 -1.455 11.829 1.00 71.19 69 PRO A CA 1
ATOM 536 C C . PRO A 1 69 ? -22.158 -1.065 11.585 1.00 71.19 69 PRO A C 1
ATOM 538 O O . PRO A 1 69 ? -22.442 0.009 11.053 1.00 71.19 69 PRO A O 1
ATOM 541 N N . ARG A 1 70 ? -23.085 -1.952 11.957 1.00 74.38 70 ARG A N 1
ATOM 542 C CA . ARG A 1 70 ? -24.525 -1.692 11.822 1.00 74.38 70 ARG A CA 1
ATOM 543 C C . ARG A 1 70 ? -24.948 -0.448 12.603 1.00 74.38 70 ARG A C 1
ATOM 545 O O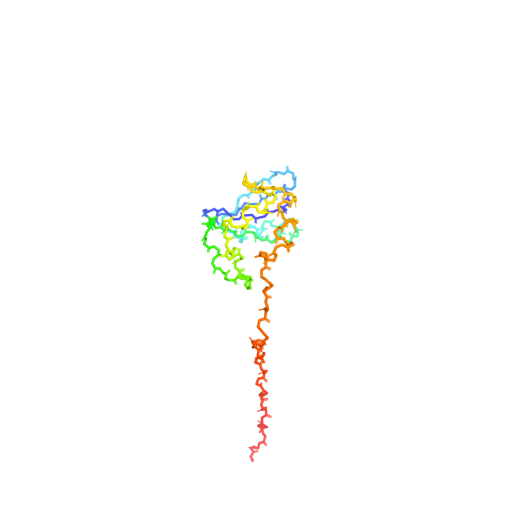 . ARG A 1 70 ? -25.810 0.294 12.148 1.00 74.38 70 ARG A O 1
ATOM 552 N N . ASP A 1 71 ? -24.320 -0.249 13.756 1.00 83.06 71 ASP A N 1
ATOM 553 C CA . ASP A 1 71 ? -24.453 0.924 14.602 1.00 83.06 71 ASP A CA 1
ATOM 554 C C . ASP A 1 71 ? -23.05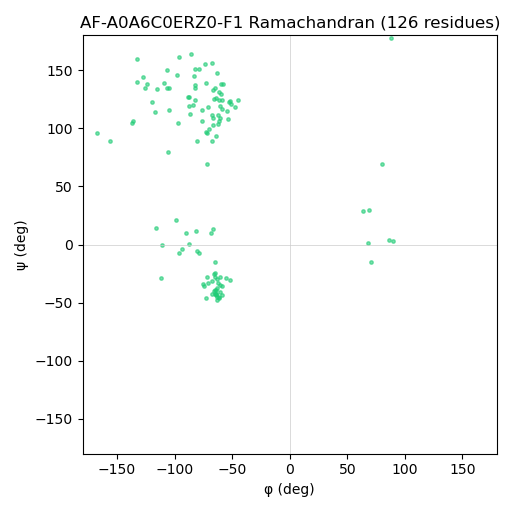8 1.334 15.086 1.00 83.06 71 ASP A C 1
ATOM 556 O O . ASP A 1 71 ? -22.452 0.677 15.933 1.00 83.06 71 ASP A O 1
ATOM 560 N N . ALA A 1 72 ? -22.529 2.400 14.490 1.00 82.56 72 ALA A N 1
ATOM 561 C CA . ALA A 1 72 ? -21.197 2.898 14.800 1.00 82.56 72 ALA A CA 1
ATOM 562 C C . ALA A 1 72 ? -21.103 3.479 16.219 1.00 82.56 72 ALA A C 1
ATOM 564 O O . ALA A 1 7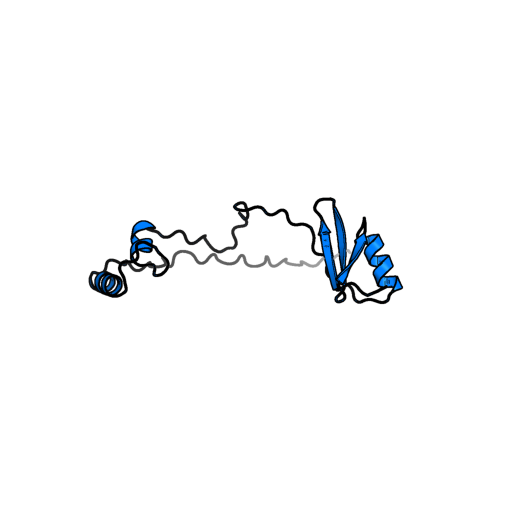2 ? -20.047 3.376 16.839 1.00 82.56 72 ALA A O 1
ATOM 565 N N . GLU A 1 73 ? -22.187 4.061 16.742 1.00 83.62 73 GLU A N 1
ATOM 566 C CA . GLU A 1 73 ? -22.182 4.677 18.071 1.00 83.62 73 GLU A CA 1
ATOM 567 C C . GLU A 1 73 ? -22.142 3.599 19.154 1.00 83.62 73 GLU A C 1
ATOM 569 O O . GLU A 1 73 ? -21.321 3.656 20.069 1.00 83.62 73 GLU A O 1
ATOM 574 N N . THR A 1 74 ? -22.981 2.570 19.017 1.00 83.75 74 THR A N 1
ATOM 575 C CA . THR A 1 74 ? -22.978 1.437 19.949 1.00 83.75 74 THR A CA 1
ATOM 576 C C . THR A 1 74 ? -21.673 0.647 19.861 1.00 83.75 74 THR A C 1
ATOM 578 O O . THR A 1 74 ? -21.114 0.285 20.893 1.00 83.75 74 THR A O 1
ATOM 581 N N . GLN A 1 75 ? -21.129 0.436 18.655 1.00 84.62 75 GLN A N 1
ATOM 582 C CA . GLN A 1 75 ? -19.825 -0.215 18.488 1.00 84.62 75 GLN A CA 1
ATOM 583 C C . GLN A 1 75 ? -18.714 0.553 19.221 1.00 84.62 75 GLN A C 1
ATOM 585 O O . GLN A 1 75 ? -17.910 -0.062 19.917 1.00 84.62 75 GLN A O 1
ATOM 590 N N . ALA A 1 76 ? -18.692 1.885 19.118 1.00 85.75 76 ALA A N 1
ATOM 591 C CA . ALA A 1 76 ? -17.679 2.724 19.757 1.00 85.75 76 ALA A CA 1
ATOM 592 C C . ALA A 1 76 ? -17.734 2.696 21.296 1.00 85.75 76 ALA A C 1
ATOM 594 O O . ALA A 1 76 ? -16.711 2.926 21.937 1.00 85.75 76 ALA A O 1
ATOM 595 N N . LYS A 1 77 ? -18.888 2.403 21.910 1.00 84.69 77 LYS A N 1
ATOM 596 C CA . LYS A 1 77 ? -19.011 2.264 23.378 1.00 84.69 77 LYS A CA 1
ATOM 597 C C . LYS A 1 77 ? -18.359 0.987 23.909 1.00 84.69 77 LYS A C 1
ATOM 599 O O . LYS A 1 77 ? -17.884 0.964 25.042 1.00 84.69 77 LYS A O 1
ATOM 604 N N . PHE A 1 78 ? -18.292 -0.057 23.082 1.00 83.94 78 PHE A N 1
ATOM 605 C CA . PHE A 1 78 ? -17.769 -1.375 23.462 1.00 83.94 78 PHE A CA 1
ATOM 606 C C . PHE A 1 78 ? -16.433 -1.739 22.792 1.00 83.94 78 PHE A C 1
ATOM 608 O O . PHE A 1 78 ? -15.889 -2.810 23.062 1.00 83.94 78 PHE A O 1
ATOM 615 N N . ASP A 1 79 ? -15.887 -0.869 21.941 1.00 84.00 79 ASP A N 1
ATOM 616 C CA . ASP A 1 79 ? -14.578 -1.042 21.308 1.00 84.00 79 ASP A CA 1
ATOM 617 C C . ASP A 1 79 ? -13.453 -0.551 22.229 1.00 84.00 79 ASP A C 1
ATOM 619 O O . ASP A 1 79 ? -13.387 0.628 22.560 1.00 84.00 79 ASP A O 1
ATOM 623 N N . ALA A 1 80 ? -12.528 -1.442 22.596 1.00 86.19 80 ALA A N 1
ATOM 624 C CA . ALA A 1 80 ? -11.396 -1.130 23.470 1.00 86.19 80 ALA A CA 1
ATOM 625 C C . ALA A 1 80 ? -10.394 -0.126 22.873 1.00 86.19 80 ALA A C 1
ATOM 627 O O . ALA A 1 80 ? -9.556 0.412 23.599 1.00 86.19 80 ALA A O 1
ATOM 628 N N . LEU A 1 81 ? -10.458 0.112 21.561 1.00 86.94 81 LEU A N 1
ATOM 629 C CA . LEU A 1 81 ? -9.649 1.116 20.868 1.00 86.94 81 LEU A CA 1
ATOM 630 C C . LEU A 1 81 ? -10.362 2.471 20.735 1.00 86.94 81 LEU A C 1
ATOM 632 O O . LEU A 1 81 ? -9.766 3.420 20.224 1.00 86.94 81 LEU A O 1
ATOM 636 N N . SER A 1 82 ? -11.618 2.570 21.175 1.00 84.88 82 SER A N 1
ATOM 637 C CA . SER A 1 82 ? -12.400 3.801 21.124 1.00 84.88 82 SER A CA 1
ATOM 638 C C . SER A 1 82 ? -12.110 4.716 22.315 1.00 84.88 82 SER A C 1
ATOM 640 O O . SER A 1 82 ? -11.945 4.265 23.447 1.00 84.88 82 SER A O 1
ATOM 642 N N . GLU A 1 83 ? -12.129 6.029 22.078 1.00 84.81 83 GLU A N 1
ATOM 643 C CA . GLU A 1 83 ? -12.048 7.046 23.138 1.00 84.81 83 GLU A CA 1
ATOM 644 C C . GLU A 1 83 ? -13.263 7.011 24.080 1.00 84.81 83 GLU A C 1
ATOM 646 O O . GLU A 1 83 ? -13.169 7.430 25.231 1.00 84.81 83 GLU A O 1
ATOM 651 N N . THR A 1 84 ? -14.405 6.503 23.603 1.00 87.25 84 THR A N 1
ATOM 652 C CA . THR A 1 84 ? -15.664 6.414 24.361 1.00 87.25 84 THR A CA 1
A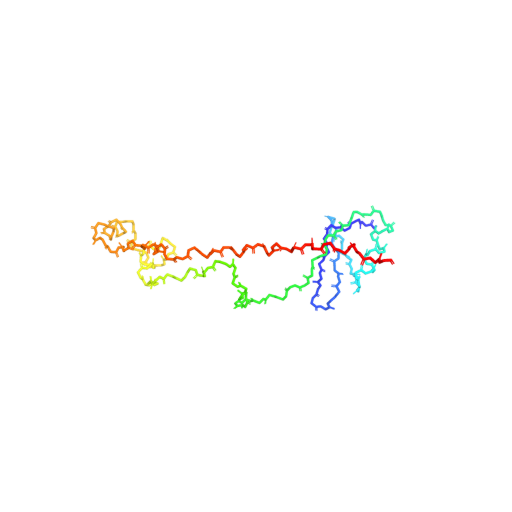TOM 653 C C . THR A 1 84 ? -15.898 5.029 24.961 1.00 87.25 84 THR A C 1
ATOM 655 O O . THR A 1 84 ? -17.043 4.662 25.215 1.00 87.25 84 THR A O 1
ATOM 658 N N . TRP A 1 85 ? -14.849 4.225 25.122 1.00 89.25 85 TRP A N 1
ATOM 659 C CA . TRP A 1 85 ? -14.981 2.873 25.649 1.00 89.25 85 TRP A CA 1
ATOM 660 C C . TRP A 1 85 ? -15.437 2.874 27.114 1.00 89.25 85 TRP A C 1
ATOM 662 O O . TRP A 1 85 ? -14.789 3.462 27.979 1.00 89.25 85 TRP A O 1
ATOM 672 N N . GLU A 1 86 ? -16.527 2.165 27.406 1.00 85.69 86 GLU A N 1
ATOM 673 C CA . GLU A 1 86 ? -17.119 2.091 28.751 1.00 85.69 86 GLU A CA 1
ATOM 674 C C . GLU A 1 86 ? -16.519 0.971 29.630 1.00 85.69 86 GLU A C 1
ATOM 676 O O . GLU A 1 86 ? -16.903 0.802 30.788 1.00 85.69 86 GLU A O 1
ATOM 681 N N . GLY A 1 87 ? -15.548 0.214 29.110 1.00 87.31 87 GLY A N 1
ATOM 682 C CA . GLY A 1 87 ? -14.863 -0.852 29.841 1.00 87.31 87 GLY A CA 1
ATOM 683 C C . GLY A 1 87 ? -15.549 -2.227 29.766 1.00 87.31 87 GLY A C 1
ATOM 684 O O . GLY A 1 87 ? -16.600 -2.393 29.145 1.00 87.31 87 GLY A O 1
ATOM 685 N N . PRO A 1 88 ? -14.941 -3.259 30.380 1.00 84.88 88 PRO A N 1
ATOM 686 C CA . PRO A 1 88 ? -15.408 -4.643 30.270 1.00 84.88 88 PRO A CA 1
ATOM 687 C C . PRO A 1 88 ? -16.718 -4.912 31.023 1.00 84.88 88 PRO A C 1
ATOM 689 O O . PRO A 1 88 ? -17.536 -5.696 30.550 1.00 84.88 88 PRO A O 1
ATOM 692 N N . GLU A 1 89 ? -16.958 -4.246 32.157 1.00 89.06 89 GLU A N 1
ATOM 693 C CA . GLU A 1 89 ? -18.184 -4.437 32.948 1.00 89.06 89 GLU A CA 1
ATOM 694 C C . GLU A 1 89 ? -19.436 -4.003 32.173 1.00 89.06 89 GLU A C 1
ATOM 696 O O . GLU A 1 89 ? -20.459 -4.693 32.202 1.00 89.06 89 GLU A O 1
ATOM 701 N N . ALA A 1 90 ? -19.339 -2.898 31.426 1.00 84.69 90 ALA A N 1
ATOM 702 C CA . ALA A 1 90 ? -20.401 -2.420 30.547 1.00 84.69 90 ALA A CA 1
ATOM 703 C C . ALA A 1 90 ? -20.680 -3.423 29.417 1.00 84.69 90 ALA A C 1
ATOM 705 O O . ALA A 1 90 ? -21.840 -3.744 29.145 1.00 84.69 90 ALA A O 1
ATOM 706 N N . SER A 1 91 ? -19.630 -3.990 28.813 1.00 83.44 91 SER A N 1
ATOM 707 C CA . SER A 1 91 ? -19.763 -5.039 27.796 1.00 83.44 91 SER A CA 1
ATOM 708 C C . SER A 1 91 ? -20.454 -6.290 28.347 1.00 83.44 91 SER A C 1
ATOM 710 O O . SER A 1 91 ? -21.377 -6.816 27.724 1.00 83.44 91 SER A O 1
ATOM 712 N N . GLU A 1 92 ? -20.068 -6.757 29.538 1.00 86.00 92 GLU A N 1
ATOM 713 C CA . GLU A 1 92 ? -20.697 -7.918 30.180 1.00 86.00 92 GLU A CA 1
ATOM 714 C C . GLU A 1 92 ? -22.166 -7.665 30.542 1.00 86.00 92 GLU A C 1
ATOM 716 O O . GLU A 1 92 ? -23.013 -8.554 30.388 1.00 86.00 92 GLU A O 1
ATOM 721 N N . ALA A 1 93 ? -22.488 -6.459 31.013 1.00 87.19 93 ALA A N 1
ATOM 722 C CA . ALA A 1 93 ? -23.860 -6.056 31.295 1.00 87.19 93 ALA A CA 1
ATOM 723 C C . ALA A 1 93 ? -24.707 -6.009 30.014 1.00 87.19 93 ALA A C 1
ATOM 725 O O . ALA A 1 93 ? -25.822 -6.533 30.008 1.00 87.19 93 ALA A O 1
ATOM 726 N N . ALA A 1 94 ? -24.170 -5.467 28.918 1.00 84.81 94 ALA A N 1
ATOM 727 C CA . ALA A 1 94 ? -24.850 -5.409 27.624 1.00 84.81 94 ALA A CA 1
ATOM 728 C C . ALA A 1 94 ? -25.142 -6.808 27.053 1.00 84.81 94 ALA A C 1
ATOM 730 O O . ALA A 1 94 ? -26.228 -7.043 26.515 1.00 84.81 94 ALA A O 1
ATOM 731 N N . VAL A 1 95 ? -24.224 -7.766 27.238 1.00 83.56 95 VAL A N 1
ATOM 732 C CA . VAL A 1 95 ? -24.457 -9.180 26.892 1.00 83.56 95 VAL A CA 1
ATOM 733 C C . VAL A 1 95 ? -25.593 -9.766 27.734 1.00 83.56 95 VAL A C 1
ATOM 735 O O . VAL A 1 95 ? -26.520 -10.355 27.181 1.00 83.56 95 VAL A O 1
ATOM 738 N N . LYS A 1 96 ? -25.578 -9.561 29.059 1.00 85.31 96 LYS A N 1
ATOM 739 C CA . LYS A 1 96 ? -26.640 -10.048 29.966 1.00 85.31 96 LYS A CA 1
ATOM 740 C C . LYS A 1 96 ? -28.012 -9.439 29.660 1.00 85.31 96 LYS A C 1
ATOM 742 O O . LYS A 1 96 ? -29.025 -10.105 29.845 1.00 85.31 96 LYS A O 1
ATOM 747 N N . GLN A 1 97 ? -28.048 -8.190 29.200 1.00 85.00 97 GLN A N 1
ATOM 748 C CA . GLN A 1 97 ? -29.272 -7.481 28.815 1.00 85.00 97 GLN A CA 1
ATOM 749 C C . GLN A 1 97 ? -29.790 -7.873 27.422 1.00 85.00 97 GLN A C 1
ATOM 751 O O . GLN A 1 97 ? -30.883 -7.454 27.045 1.00 85.00 97 GLN A O 1
ATOM 756 N N . GLY A 1 98 ? -29.033 -8.667 26.657 1.00 81.38 98 GLY A N 1
ATOM 757 C CA . GLY A 1 98 ? -29.411 -9.056 25.298 1.00 81.38 98 GLY A CA 1
ATOM 758 C C . GLY A 1 98 ? -29.372 -7.890 24.309 1.00 81.38 98 GLY A C 1
ATOM 759 O O . GLY A 1 98 ? -30.141 -7.873 23.348 1.00 81.38 98 GLY A O 1
ATOM 760 N N . LEU A 1 99 ? -28.500 -6.901 24.540 1.00 81.44 99 LEU A N 1
ATOM 761 C CA . LEU A 1 99 ? -28.357 -5.737 23.658 1.00 81.44 99 LEU A CA 1
ATOM 762 C C . LEU A 1 99 ? -27.869 -6.146 22.254 1.00 81.44 99 LEU A C 1
ATOM 764 O O . LEU A 1 99 ? -28.201 -5.509 21.254 1.00 81.44 99 LEU A O 1
ATOM 768 N N . PHE A 1 100 ? -27.104 -7.237 22.177 1.00 76.75 100 PHE A N 1
ATOM 769 C CA . PHE A 1 100 ? -26.595 -7.802 20.935 1.00 76.75 100 PHE A CA 1
ATOM 770 C C . PHE A 1 100 ? -27.606 -8.782 20.342 1.00 76.75 100 PHE A C 1
ATOM 772 O O . PHE A 1 100 ? -27.944 -9.798 20.947 1.00 76.75 100 PHE A O 1
ATOM 779 N N . LYS A 1 101 ? -28.078 -8.480 19.132 1.00 74.75 101 LYS A N 1
ATOM 780 C CA . LYS A 1 101 ? -28.889 -9.406 18.339 1.00 74.75 101 LYS A CA 1
ATOM 781 C C . LYS A 1 101 ? -27.958 -10.273 17.508 1.00 74.75 101 LYS A C 1
ATOM 783 O O . LYS A 1 101 ? -27.119 -9.738 16.787 1.00 74.75 101 LYS A O 1
ATOM 788 N N . GLU A 1 102 ? -28.119 -11.588 17.606 1.00 70.75 102 GLU A N 1
ATOM 789 C CA . GLU A 1 102 ? -27.401 -12.521 16.744 1.00 70.75 102 GLU A CA 1
ATOM 790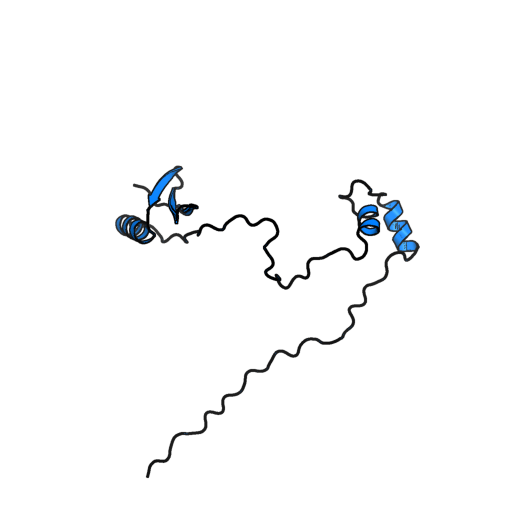 C C . GLU A 1 102 ? -27.777 -12.260 15.288 1.00 70.75 102 GLU A C 1
ATOM 792 O O . GLU A 1 102 ? -28.952 -12.285 14.909 1.00 70.75 102 GLU A O 1
ATOM 797 N N . ASP A 1 103 ? -26.762 -12.013 14.469 1.00 64.44 103 ASP A N 1
ATOM 798 C CA . ASP A 1 103 ? -26.935 -11.983 13.031 1.00 64.44 103 ASP A CA 1
ATOM 799 C C . ASP A 1 103 ? -27.137 -13.404 12.537 1.00 64.44 103 ASP A C 1
ATOM 801 O O . ASP A 1 103 ? -26.190 -14.161 12.327 1.00 64.44 103 ASP A O 1
ATOM 805 N N . SER A 1 104 ? -28.403 -13.772 12.356 1.00 59.88 104 SER A N 1
ATOM 806 C CA . SER A 1 104 ? -28.738 -14.960 11.594 1.00 59.88 104 SER A CA 1
ATOM 807 C C . SER A 1 104 ? -28.329 -14.696 10.148 1.00 59.88 104 SER A C 1
ATOM 809 O O . SER A 1 104 ? -28.922 -13.864 9.459 1.00 59.88 104 SER A O 1
ATOM 811 N N . ALA A 1 105 ? -27.274 -15.371 9.695 1.00 54.62 105 ALA A N 1
ATOM 812 C CA . ALA A 1 105 ? -27.016 -15.495 8.274 1.00 54.62 105 ALA A CA 1
ATOM 813 C C . ALA A 1 105 ? -28.208 -16.251 7.681 1.00 54.62 105 ALA A C 1
ATOM 815 O O . ALA A 1 105 ? -28.340 -17.460 7.873 1.00 54.62 105 ALA A O 1
ATOM 816 N N . ASP A 1 106 ? -29.099 -15.523 7.011 1.00 54.97 106 ASP A N 1
ATOM 817 C CA . ASP A 1 106 ? -30.203 -16.112 6.266 1.00 54.97 106 ASP A CA 1
ATOM 818 C C . ASP A 1 106 ? -29.600 -17.180 5.328 1.00 54.97 106 ASP A C 1
ATOM 820 O O . ASP A 1 106 ? -28.691 -16.852 4.555 1.00 54.97 106 ASP A O 1
ATOM 824 N N . PRO A 1 107 ? -30.015 -18.463 5.369 1.00 51.88 107 PRO A N 1
ATOM 825 C CA . PRO A 1 107 ? -29.439 -19.514 4.520 1.00 51.88 107 PRO A CA 1
ATOM 826 C C . PRO A 1 107 ? -29.737 -19.322 3.016 1.00 51.88 107 PRO A C 1
ATOM 828 O O . PRO A 1 107 ? -29.544 -20.234 2.204 1.00 51.88 107 PRO A O 1
ATOM 831 N N . ALA A 1 108 ? -30.218 -18.146 2.616 1.00 52.06 108 ALA A N 1
ATOM 832 C CA . ALA A 1 108 ? -30.683 -17.843 1.285 1.00 52.06 108 ALA A CA 1
ATOM 833 C C . ALA A 1 108 ? -29.526 -17.635 0.293 1.00 52.06 108 ALA A C 1
ATOM 835 O O . ALA A 1 108 ? -28.914 -16.577 0.180 1.00 52.06 108 ALA A O 1
ATOM 836 N N . THR A 1 109 ? -29.382 -18.659 -0.549 1.00 56.38 109 THR A N 1
ATOM 837 C CA . THR A 1 109 ? -28.794 -18.639 -1.897 1.00 56.38 109 THR A CA 1
ATOM 838 C C . THR A 1 109 ? -27.270 -18.671 -1.961 1.00 56.38 109 THR A C 1
ATOM 840 O O . THR A 1 109 ? -26.613 -17.763 -2.458 1.00 56.38 109 THR A O 1
ATOM 843 N N . ARG A 1 110 ? -26.690 -19.820 -1.587 1.00 53.06 110 ARG A N 1
ATOM 844 C CA . ARG A 1 110 ? -25.399 -20.234 -2.153 1.00 53.06 110 ARG A CA 1
ATOM 845 C C . ARG A 1 110 ? -25.529 -20.208 -3.678 1.00 53.06 110 ARG A C 1
ATOM 847 O O . ARG A 1 110 ? -26.224 -21.057 -4.241 1.00 53.06 110 ARG A O 1
ATOM 854 N N . GLU A 1 111 ? -24.894 -19.240 -4.335 1.00 61.44 111 GLU A N 1
ATOM 855 C CA . GLU A 1 111 ? -24.844 -19.180 -5.794 1.00 61.44 111 GLU A CA 1
ATOM 856 C C . GLU A 1 111 ? -24.380 -20.540 -6.330 1.00 61.44 111 GLU A C 1
ATOM 858 O O . GLU A 1 111 ? -23.312 -21.056 -5.975 1.00 61.44 111 GLU A O 1
ATOM 863 N N . LYS A 1 112 ? -25.218 -21.178 -7.154 1.00 62.03 112 LYS A N 1
ATOM 864 C CA . LYS A 1 112 ? -24.813 -22.398 -7.849 1.00 62.03 112 LYS A CA 1
ATOM 865 C C . LYS A 1 112 ? -23.736 -22.002 -8.848 1.00 62.03 112 LYS A C 1
ATOM 867 O O . LYS A 1 112 ? -24.026 -21.336 -9.836 1.00 62.03 112 LYS A O 1
ATOM 872 N N . LYS A 1 113 ? -22.504 -22.446 -8.587 1.00 52.28 113 LYS A N 1
ATOM 873 C CA . LYS A 1 113 ? -21.377 -22.339 -9.518 1.00 52.28 113 LYS A CA 1
ATOM 874 C C . LYS A 1 113 ? -21.849 -22.756 -10.924 1.00 52.28 113 LYS A C 1
ATOM 876 O O . LYS A 1 113 ? -22.373 -23.869 -11.046 1.00 52.28 113 LYS A O 1
ATOM 881 N N . PRO A 1 114 ? -21.688 -21.915 -11.962 1.00 58.34 114 PRO A N 1
ATOM 882 C CA . PRO A 1 114 ? -22.046 -22.302 -13.318 1.00 58.34 114 PRO A CA 1
ATOM 883 C C . PRO A 1 114 ? -21.244 -23.549 -13.696 1.00 58.34 114 PRO A C 1
ATOM 885 O O . PRO A 1 114 ? -20.020 -23.589 -13.547 1.00 58.34 114 PRO A O 1
ATOM 888 N N . GLN A 1 115 ? -21.949 -24.607 -14.098 1.00 60.66 115 GLN A N 1
ATOM 889 C CA . GLN A 1 115 ? -21.294 -25.825 -14.555 1.00 60.66 115 GLN A CA 1
ATOM 890 C C . GLN A 1 115 ? -20.686 -25.575 -15.938 1.00 60.66 115 GLN A C 1
ATOM 892 O O . GLN A 1 115 ? -21.325 -24.917 -16.762 1.00 60.66 115 GLN A O 1
ATOM 897 N N . PRO A 1 116 ? -19.468 -26.077 -16.206 1.00 57.12 116 PRO A N 1
ATOM 898 C CA . PRO A 1 116 ? -18.858 -25.942 -17.518 1.00 57.12 116 PRO A CA 1
ATOM 899 C C . PRO A 1 116 ? -19.754 -26.601 -18.570 1.00 57.12 116 PRO A C 1
ATOM 901 O O . PRO A 1 116 ? -20.194 -27.743 -18.408 1.00 57.12 116 PRO A O 1
ATOM 904 N N . ILE A 1 117 ? -20.029 -25.853 -19.637 1.00 60.31 117 ILE A N 1
ATOM 905 C CA . ILE A 1 117 ? -20.740 -26.332 -20.819 1.00 60.31 117 ILE A CA 1
ATOM 906 C C . ILE A 1 117 ? -19.924 -27.502 -21.373 1.00 60.31 117 ILE A C 1
ATOM 908 O O . ILE A 1 117 ? -18.765 -27.338 -21.746 1.00 60.31 117 ILE A O 1
ATOM 912 N N . LYS A 1 118 ? -20.506 -28.704 -21.379 1.00 50.97 118 LYS A N 1
ATOM 913 C CA . LYS A 1 118 ? -19.910 -29.849 -22.066 1.00 50.97 118 LYS A CA 1
ATOM 914 C C . LYS A 1 118 ? -20.024 -29.580 -23.561 1.00 50.97 118 LYS A C 1
ATOM 916 O O . LYS A 1 118 ? -21.091 -29.773 -24.135 1.00 50.97 118 LYS A O 1
ATOM 921 N N . GLU A 1 119 ? -18.946 -29.111 -24.173 1.00 53.78 119 GLU A N 1
ATOM 922 C CA . GLU A 1 119 ? -18.830 -29.064 -25.626 1.00 53.78 119 GLU A CA 1
ATOM 923 C C . GLU A 1 119 ? -18.911 -30.500 -26.157 1.00 53.78 119 GLU A C 1
ATOM 925 O O . GLU A 1 119 ? -18.011 -31.321 -25.973 1.00 53.78 119 GLU A O 1
ATOM 930 N N . SER A 1 120 ? -20.045 -30.837 -26.767 1.00 49.28 120 SER A N 1
ATOM 931 C CA . SER A 1 120 ? -20.205 -32.076 -27.510 1.00 49.28 120 SER A CA 1
ATOM 932 C C . SER A 1 120 ? -19.404 -31.963 -28.804 1.00 49.28 120 SER A C 1
ATOM 934 O O . SER A 1 120 ? -19.894 -31.418 -29.795 1.00 49.28 120 SER A O 1
ATOM 936 N N . PHE A 1 121 ? -18.181 -32.488 -28.807 1.00 52.28 121 PHE A N 1
ATOM 937 C CA . PHE A 1 121 ? -17.462 -32.800 -30.039 1.00 52.28 121 PHE A CA 1
ATOM 938 C C . PHE A 1 121 ? -18.240 -33.893 -30.778 1.00 52.28 121 PHE A C 1
ATOM 940 O O . PHE A 1 121 ? -18.100 -35.082 -30.493 1.00 52.28 121 PHE A O 1
ATOM 947 N N . THR A 1 122 ? -19.120 -33.490 -31.691 1.00 50.38 122 THR A N 1
ATOM 948 C CA . THR A 1 122 ? -19.745 -34.412 -32.639 1.00 50.38 122 THR A CA 1
ATOM 949 C C . THR A 1 122 ? -18.849 -34.536 -33.866 1.00 50.38 122 THR A C 1
ATOM 951 O O . THR A 1 122 ? -18.399 -33.554 -34.448 1.00 50.38 122 THR A O 1
ATOM 954 N N . ASN A 1 123 ? -18.545 -35.793 -34.177 1.00 44.31 123 ASN A N 1
ATOM 955 C CA . ASN A 1 123 ? -17.617 -36.280 -35.186 1.00 44.31 123 ASN A CA 1
ATOM 956 C C . ASN A 1 123 ? -17.773 -35.613 -36.563 1.00 44.31 123 ASN A C 1
ATOM 958 O O . ASN A 1 123 ? -18.770 -35.814 -37.253 1.00 44.31 123 ASN A O 1
ATOM 962 N N . LEU A 1 124 ? -16.715 -34.941 -37.015 1.00 51.22 124 LEU A N 1
ATOM 963 C CA . LEU A 1 124 ? -16.427 -34.737 -38.434 1.00 51.22 124 LEU A CA 1
ATOM 964 C C . LEU A 1 124 ? -15.762 -36.009 -38.970 1.00 51.22 124 LEU A C 1
ATOM 966 O O . LEU A 1 124 ? -14.543 -36.142 -38.924 1.00 51.22 124 LEU A O 1
ATOM 970 N N . CYS A 1 125 ? -16.559 -36.964 -39.450 1.00 46.19 125 CYS A N 1
ATOM 971 C CA . CYS A 1 125 ? -16.056 -37.999 -40.352 1.00 46.19 125 CYS A CA 1
ATOM 972 C C . CYS A 1 125 ? -17.199 -38.578 -41.198 1.00 46.19 125 CYS A C 1
ATOM 974 O O . CYS A 1 125 ? -17.863 -39.533 -40.803 1.00 46.19 125 CYS A O 1
ATOM 976 N N . SER A 1 126 ? -17.454 -37.957 -42.349 1.00 42.16 126 SER A N 1
ATOM 977 C CA . SER A 1 126 ? -18.069 -38.583 -43.528 1.00 42.16 126 SER A CA 1
ATOM 978 C C . SER A 1 126 ? -17.904 -37.634 -44.712 1.00 42.16 126 SER A C 1
ATOM 980 O O . SER A 1 126 ? -18.680 -36.698 -44.881 1.00 42.16 126 SER A O 1
ATOM 982 N N . ILE A 1 127 ? -16.867 -37.863 -45.514 1.00 48.94 127 ILE A N 1
ATOM 983 C CA . ILE A 1 127 ? -16.829 -37.432 -46.911 1.00 48.94 127 ILE A CA 1
ATOM 984 C C . ILE A 1 127 ? -16.676 -38.725 -47.714 1.00 48.94 127 ILE A C 1
ATOM 986 O O . ILE A 1 127 ? -15.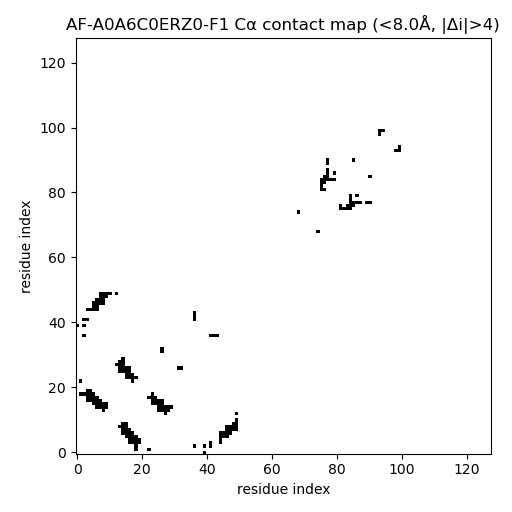790 -39.527 -47.419 1.00 48.94 127 ILE A O 1
ATOM 990 N N . GLN A 1 128 ? -17.643 -38.929 -48.610 1.00 44.59 128 GLN A N 1
ATOM 991 C CA . GLN A 1 128 ? -17.754 -40.025 -49.576 1.00 44.59 128 GLN A CA 1
ATOM 992 C C . GLN A 1 128 ? -16.580 -40.071 -50.551 1.00 44.59 128 GLN A C 1
ATOM 994 O O . GLN A 1 128 ? -16.035 -38.990 -50.866 1.00 44.59 128 GLN A O 1
#

Secondary structure (DSSP, 8-state):
----SEEEE-TTS-EEEE-TT--EEEESSHHHHHHHHHHHTPPPP--B------TT---S--SS-----S-HHHHHHH-TTSTT---HHHHHHHHHTT-SPP-----------PPPP-----------

pLDDT: mean 77.03, std 15.87, range [42.16, 95.31]

Radius of gyration: 29.02 Å; Cα contacts (8 Å, |Δi|>4): 102; chains: 1; bounding box: 60×50×82 Å